Protein AF-A0A2N6CQY2-F1 (afdb_monomer_lite)

Radius of gyration: 19.08 Å; chains: 1; bounding box: 44×57×47 Å

Foldseek 3Di:
DPPVVVVVVVCVVVVVVVVVVQVVLQPPPPLVPPPCQVVLLQQLLQVLVQVVCVVVPDPLLNQAHEEEDELVRPPDDDARYWYWYFDDWDDGRQKIKTKTKIFHHHPDQVNRVVVVVVSCVVCVVCQKRDCVSHVVVVVHPFKIKGKDFDPDDSVVSDVVRDPDDDGDITIMMIMIHGRDDD

Secondary structure (DSSP, 8-state):
--HHHHHHHHHHHHHHHHHHHHHHH----TTTT-TTHHHHHHHHHHHHHHHHHHHHT-TTGGG-EEEEE-TT--S-PPSSEEEEEEEEEEEETTEEEEEEEEEEE-SSHHHHHHHHHHHHHHHHH--EE-GGGTHHHHT-TTEEEEEEE-SS-HHHHHHHH--SPPPPEEEEEEEEEEPPP-

Sequence (182 aa):
VGVLHDFNSHMQLLLPKIESILGAMAAESSTTADPRIVQVACSGIVDFLIDRVNLRDDAFLRTFSWHALGTNEFERMAPNAGTFFLHRITRLAELLELHFIVSCWGHASDVEYMLAGWVTSELERTPVIPAEYFADRLAVSTLELKIRRSDEDARKVWKMVTDQPLRLSLSYIATIAPVPSA

pLDDT: mean 80.26, std 15.29, range [42.19, 95.94]

Structure (mmCIF, N/CA/C/O backbone):
data_AF-A0A2N6CQY2-F1
#
_entry.id   AF-A0A2N6CQY2-F1
#
loop_
_atom_site.group_PDB
_atom_site.id
_atom_site.type_symbol
_atom_site.label_atom_id
_atom_site.label_alt_id
_atom_site.label_comp_id
_atom_site.label_asym_id
_atom_site.label_entity_id
_atom_site.label_seq_id
_atom_site.pdbx_PDB_ins_code
_atom_site.Cartn_x
_atom_site.Cartn_y
_atom_site.Cartn_z
_atom_site.occupancy
_atom_site.B_iso_or_equiv
_atom_site.auth_seq_id
_atom_site.auth_comp_id
_atom_site.auth_asym_id
_atom_site.auth_atom_id
_atom_site.pdbx_PDB_model_num
ATOM 1 N N . VAL A 1 1 ? -16.874 -42.311 8.197 1.00 45.19 1 VAL A N 1
ATOM 2 C CA . VAL A 1 1 ? -17.510 -41.432 7.180 1.00 45.19 1 VAL A CA 1
ATOM 3 C C . VAL A 1 1 ? -18.658 -40.570 7.752 1.00 45.19 1 VAL A C 1
ATOM 5 O O . VAL A 1 1 ? -19.146 -39.710 7.045 1.00 45.19 1 VAL A O 1
ATOM 8 N N . GLY A 1 2 ? -19.051 -40.688 9.035 1.00 49.19 2 GLY A N 1
ATOM 9 C CA . GLY A 1 2 ? -20.203 -39.943 9.593 1.00 49.19 2 GLY A CA 1
ATOM 10 C C . GLY A 1 2 ? -19.930 -38.641 10.370 1.00 49.19 2 GLY A C 1
ATOM 11 O O . GLY A 1 2 ? -20.876 -37.933 10.662 1.00 49.19 2 GLY A O 1
ATOM 12 N N . VAL A 1 3 ? -18.679 -38.300 10.708 1.00 46.16 3 VAL A N 1
ATOM 13 C CA . VAL A 1 3 ? -18.378 -37.167 11.622 1.00 46.16 3 VAL A CA 1
ATOM 14 C C . VAL A 1 3 ? -18.095 -35.851 10.876 1.00 46.16 3 VAL A C 1
ATOM 16 O O . VAL A 1 3 ? -18.447 -34.775 11.343 1.00 46.16 3 VAL A O 1
ATOM 19 N N . LEU A 1 4 ? -17.506 -35.922 9.675 1.00 42.19 4 LEU A N 1
ATOM 20 C CA . LEU A 1 4 ? -17.163 -34.735 8.875 1.00 42.19 4 LEU A CA 1
ATOM 21 C C . LEU A 1 4 ? -18.401 -34.037 8.285 1.00 42.19 4 LEU A C 1
ATOM 23 O O . LEU A 1 4 ? -18.401 -32.825 8.084 1.00 42.19 4 LEU A O 1
ATOM 27 N N . HIS A 1 5 ? -19.449 -34.815 7.999 1.00 43.16 5 HIS A N 1
ATOM 28 C CA . HIS A 1 5 ? -20.698 -34.297 7.447 1.00 43.16 5 HIS A CA 1
ATOM 29 C C . HIS A 1 5 ? -21.481 -33.503 8.499 1.00 43.16 5 HIS A C 1
ATOM 31 O O . HIS A 1 5 ? -22.073 -32.481 8.170 1.00 43.16 5 HIS A O 1
ATOM 37 N N . ASP A 1 6 ? -21.404 -33.941 9.759 1.00 56.34 6 ASP A N 1
ATOM 38 C CA . ASP A 1 6 ? -22.064 -33.313 10.901 1.00 56.34 6 ASP A CA 1
ATOM 39 C C . ASP A 1 6 ? -21.397 -31.977 11.263 1.00 56.34 6 ASP A C 1
ATOM 41 O O . ASP A 1 6 ? -22.081 -30.977 11.435 1.00 56.34 6 ASP A O 1
ATOM 45 N N . PHE A 1 7 ? -20.058 -31.895 11.232 1.00 56.56 7 PHE A N 1
ATOM 46 C CA . PHE A 1 7 ? -19.346 -30.625 11.436 1.00 56.56 7 PHE A CA 1
ATOM 47 C C . PHE A 1 7 ? -19.673 -29.583 10.357 1.00 56.56 7 PHE A C 1
ATOM 49 O O . PHE A 1 7 ? -19.953 -28.435 10.685 1.00 56.56 7 PHE A O 1
ATOM 56 N N . ASN A 1 8 ? -19.685 -29.964 9.074 1.00 54.69 8 ASN A N 1
ATOM 57 C CA . ASN A 1 8 ? -20.009 -29.027 7.992 1.00 54.69 8 ASN A CA 1
ATOM 58 C C . ASN A 1 8 ? -21.460 -28.535 8.067 1.00 54.69 8 ASN A C 1
ATOM 60 O O . ASN A 1 8 ? -21.711 -27.342 7.908 1.00 54.69 8 ASN A O 1
ATOM 64 N N . SER A 1 9 ? -22.409 -29.427 8.355 1.00 63.12 9 SER A N 1
ATOM 65 C CA . SER A 1 9 ? -23.813 -29.051 8.550 1.00 63.12 9 SER A CA 1
ATOM 66 C C . SER A 1 9 ? -24.006 -28.186 9.800 1.00 63.12 9 SER A C 1
ATOM 68 O O . SER A 1 9 ? -24.764 -27.218 9.769 1.00 63.12 9 SER A O 1
ATOM 70 N N . HIS A 1 10 ? -23.269 -28.470 10.875 1.00 61.69 10 HIS A N 1
ATOM 71 C CA . HIS A 1 10 ? -23.275 -27.672 12.099 1.00 61.69 10 HIS A CA 1
ATOM 72 C C . HIS A 1 10 ? -22.677 -26.275 11.873 1.00 61.69 10 HIS A C 1
ATOM 74 O O . HIS A 1 10 ? -23.269 -25.277 12.279 1.00 61.69 10 HIS A O 1
ATOM 80 N N . MET A 1 11 ? -21.559 -26.176 11.149 1.00 63.91 11 MET A N 1
ATOM 81 C CA . MET A 1 11 ? -20.941 -24.899 10.784 1.00 63.91 11 MET A CA 1
ATOM 82 C C . MET A 1 11 ? -21.833 -24.069 9.858 1.00 63.91 11 MET A C 1
ATOM 84 O O . MET A 1 11 ? -21.950 -22.866 10.067 1.00 63.91 11 MET A O 1
ATOM 88 N N . GLN A 1 12 ? -22.529 -24.686 8.896 1.00 62.28 12 GLN A N 1
ATOM 89 C CA . GLN A 1 12 ? -23.494 -23.983 8.036 1.00 62.28 12 GLN A CA 1
ATOM 90 C C . GLN A 1 12 ? -24.711 -23.442 8.800 1.00 62.28 12 GLN A C 1
ATOM 92 O O . GLN A 1 12 ? -25.290 -22.442 8.390 1.00 62.28 12 GLN A O 1
ATOM 97 N N . LEU A 1 13 ? -25.091 -24.069 9.916 1.00 67.56 13 LEU A N 1
ATOM 98 C CA . LEU A 1 13 ? -26.167 -23.585 10.789 1.00 67.56 13 LEU A CA 1
ATOM 99 C C . LEU A 1 13 ? -25.697 -22.500 11.768 1.00 67.56 13 LEU A C 1
ATOM 101 O O . LEU A 1 13 ? -26.489 -21.641 12.165 1.00 67.56 13 LEU A O 1
ATOM 105 N N . LEU A 1 14 ? -24.428 -22.547 12.177 1.00 61.12 14 LEU A N 1
ATOM 106 C CA . LEU A 1 14 ? -23.836 -21.574 13.091 1.00 61.12 14 LEU A CA 1
ATOM 107 C C . LEU A 1 14 ? -23.384 -20.299 12.384 1.00 61.12 14 LEU A C 1
ATOM 109 O O . LEU A 1 14 ? -23.553 -19.230 12.958 1.00 61.12 14 LEU A O 1
ATOM 113 N N . LEU A 1 15 ? -22.862 -20.386 11.159 1.00 56.94 15 LEU A N 1
ATOM 114 C CA . LEU A 1 15 ? -22.348 -19.241 10.401 1.00 56.94 15 LEU A CA 1
ATOM 115 C C . LEU A 1 15 ? -23.364 -18.092 10.291 1.00 56.94 15 LEU A C 1
ATOM 117 O O . LEU A 1 15 ? -23.024 -17.004 10.735 1.00 56.94 15 LEU A O 1
ATOM 121 N N . PRO A 1 16 ? -24.629 -18.307 9.880 1.00 58.88 16 PRO A N 1
ATOM 122 C CA . PRO A 1 16 ? -25.616 -17.229 9.809 1.00 58.88 16 PRO A CA 1
ATOM 123 C C . PRO A 1 16 ? -25.956 -16.632 11.179 1.00 58.88 16 PRO A C 1
ATOM 125 O O . PRO A 1 16 ? -26.277 -15.453 11.287 1.00 58.88 16 PRO A O 1
ATOM 128 N N . LYS A 1 17 ? -25.892 -17.435 12.251 1.00 58.56 17 LYS A N 1
ATOM 129 C CA . LYS A 1 17 ? -26.111 -16.956 13.625 1.00 58.56 17 LYS A CA 1
ATOM 130 C C . LYS A 1 17 ? -24.923 -16.144 14.124 1.00 58.56 17 LYS A C 1
ATOM 132 O O . LYS A 1 17 ? -25.129 -15.123 14.765 1.00 58.56 17 LYS A O 1
ATOM 137 N N . ILE A 1 18 ? -23.704 -16.574 13.814 1.00 57.12 18 ILE A N 1
ATOM 138 C CA . ILE A 1 18 ? -22.472 -15.847 14.118 1.00 57.12 18 ILE A CA 1
ATOM 139 C C . ILE A 1 18 ? -22.447 -14.540 13.323 1.00 57.12 18 ILE A C 1
ATOM 141 O O . ILE A 1 18 ? -22.241 -13.492 13.914 1.00 57.12 18 ILE A O 1
ATOM 145 N N . GLU A 1 19 ? -22.750 -14.572 12.026 1.00 53.59 19 GLU A N 1
ATOM 146 C CA . GLU A 1 19 ? -22.862 -13.397 11.154 1.00 53.59 19 GLU A CA 1
ATOM 147 C C . GLU A 1 19 ? -23.974 -12.447 11.611 1.00 53.59 19 GLU A C 1
ATOM 149 O O . GLU A 1 19 ? -23.772 -11.239 11.626 1.00 53.59 19 GLU A O 1
ATOM 154 N N . SER A 1 20 ? -25.121 -12.968 12.054 1.00 51.59 20 SER A N 1
ATOM 155 C CA . SER A 1 20 ? -26.213 -12.159 12.607 1.00 51.59 20 SER A CA 1
ATOM 156 C C . SER A 1 20 ? -25.864 -11.548 13.963 1.00 51.59 20 SER A C 1
ATOM 158 O O . SER A 1 20 ? -26.273 -10.421 14.223 1.00 51.59 20 SER A O 1
ATOM 160 N N . ILE A 1 21 ? -25.134 -12.259 14.827 1.00 57.09 21 ILE A N 1
ATOM 161 C CA . ILE A 1 21 ? -24.674 -11.731 16.118 1.00 57.09 21 ILE A CA 1
ATOM 162 C C . ILE A 1 21 ? -23.576 -10.690 15.886 1.00 57.09 21 ILE A C 1
ATOM 164 O O . ILE A 1 21 ? -23.647 -9.611 16.459 1.00 57.09 21 ILE A O 1
ATOM 168 N N . LEU A 1 22 ? -22.617 -10.955 14.998 1.00 52.22 22 LEU A N 1
ATOM 169 C CA . LEU A 1 22 ? -21.581 -9.997 14.603 1.00 52.22 22 LEU A CA 1
ATOM 170 C C . LEU A 1 22 ? -22.185 -8.763 13.923 1.00 52.22 22 LEU A C 1
ATOM 172 O O . LEU A 1 22 ? -21.784 -7.648 14.234 1.00 52.22 22 LEU A O 1
ATOM 176 N N . GLY A 1 23 ? -23.183 -8.944 13.056 1.00 48.47 23 GLY A N 1
ATOM 177 C CA . GLY A 1 23 ? -23.904 -7.857 12.394 1.00 48.47 23 GLY A CA 1
ATOM 178 C C . GLY A 1 23 ? -24.794 -7.045 13.339 1.00 48.47 23 GLY A C 1
ATOM 179 O O . GLY A 1 23 ? -24.929 -5.844 13.151 1.00 48.47 23 GLY A O 1
ATOM 180 N N . ALA A 1 24 ? -25.365 -7.667 14.377 1.00 49.78 24 ALA A N 1
ATOM 181 C CA . ALA A 1 24 ? -26.161 -6.978 15.397 1.00 49.78 24 ALA A CA 1
ATOM 182 C C . ALA A 1 24 ? -25.308 -6.332 16.507 1.00 49.78 24 ALA A C 1
ATOM 184 O O . ALA A 1 24 ? -25.756 -5.381 17.143 1.00 49.78 24 ALA A O 1
ATOM 185 N N . MET A 1 25 ? -24.096 -6.843 16.755 1.00 45.16 25 MET A N 1
ATOM 186 C CA . MET A 1 25 ? -23.135 -6.287 17.719 1.00 45.16 25 MET A CA 1
ATOM 187 C C . MET A 1 25 ? -22.204 -5.239 17.106 1.00 45.16 25 MET A C 1
ATOM 189 O O . MET A 1 25 ? -21.627 -4.442 17.845 1.00 45.16 25 MET A O 1
ATOM 193 N N . ALA A 1 26 ? -22.057 -5.209 15.781 1.00 46.31 26 ALA A N 1
ATOM 194 C CA . ALA A 1 26 ? -21.408 -4.115 15.080 1.00 46.31 26 ALA A CA 1
ATOM 195 C C . ALA A 1 26 ? -22.349 -2.904 15.074 1.00 46.31 26 ALA A C 1
ATOM 197 O O . ALA A 1 26 ? -22.976 -2.584 14.066 1.00 46.31 26 ALA A O 1
ATOM 198 N N . ALA A 1 27 ? -22.448 -2.214 16.212 1.00 45.50 27 ALA A N 1
ATOM 199 C CA . ALA A 1 27 ? -22.776 -0.800 16.161 1.00 45.50 27 ALA A CA 1
ATOM 200 C C . ALA A 1 27 ? -21.794 -0.176 15.162 1.00 45.50 27 ALA A C 1
ATOM 202 O O . ALA A 1 27 ? -20.582 -0.340 15.316 1.00 45.50 27 ALA A O 1
ATOM 203 N N . GLU A 1 28 ? -22.299 0.456 14.103 1.00 42.97 28 GLU A N 1
ATOM 204 C CA . GLU A 1 28 ? -21.449 1.246 13.222 1.00 42.97 28 GLU A CA 1
ATOM 205 C C . GLU A 1 28 ? -20.702 2.244 14.109 1.00 42.97 28 GLU A C 1
ATOM 207 O O . GLU A 1 28 ? -21.303 3.155 14.681 1.00 42.97 28 GLU A O 1
ATOM 212 N N . SER A 1 29 ? -19.398 2.036 14.294 1.00 47.00 29 SER A N 1
ATOM 213 C CA . SER A 1 29 ? -18.568 3.021 14.971 1.00 47.00 29 SER A CA 1
ATOM 214 C C . SER A 1 29 ? -18.695 4.315 14.178 1.00 47.00 29 SER A C 1
ATOM 216 O O . SER A 1 29 ? -18.333 4.364 12.998 1.00 47.00 29 SER A O 1
ATOM 218 N N . SER A 1 30 ? -19.222 5.370 14.807 1.00 54.78 30 SER A N 1
ATOM 219 C CA . SER A 1 30 ? -19.453 6.661 14.144 1.00 54.78 30 SER A CA 1
ATOM 220 C C . SER A 1 30 ? -18.176 7.234 13.523 1.00 54.78 30 SER A C 1
ATOM 222 O O . SER A 1 30 ? -18.241 8.079 12.636 1.00 54.78 30 SER A O 1
ATOM 224 N N . THR A 1 31 ? -17.013 6.773 13.989 1.00 54.56 31 THR A N 1
ATOM 225 C CA . THR A 1 31 ? -15.690 7.257 13.600 1.00 54.56 31 THR A CA 1
ATOM 226 C C . THR A 1 31 ? -15.154 6.566 12.343 1.00 54.56 31 THR A C 1
ATOM 228 O O . THR A 1 31 ? -14.608 7.242 11.476 1.00 54.56 31 THR A O 1
ATOM 231 N N . THR A 1 32 ? -15.342 5.247 12.174 1.00 57.06 32 THR A N 1
ATOM 232 C CA . THR A 1 32 ? -14.980 4.552 10.915 1.00 57.06 32 THR A CA 1
ATOM 233 C C . THR A 1 32 ? -16.051 4.688 9.833 1.00 57.06 32 THR A C 1
ATOM 235 O O . THR A 1 32 ? -15.813 4.341 8.671 1.00 57.06 32 THR A O 1
ATOM 238 N N . ALA A 1 33 ? -17.222 5.219 10.186 1.00 60.16 33 ALA A N 1
ATOM 239 C CA . ALA A 1 33 ? -18.292 5.566 9.260 1.00 60.16 33 ALA A CA 1
ATOM 240 C C . ALA A 1 33 ? -18.010 6.836 8.428 1.00 60.16 33 ALA A C 1
ATOM 242 O O . ALA A 1 33 ? -18.707 7.041 7.434 1.00 60.16 33 ALA A O 1
ATOM 243 N N . ASP A 1 34 ? -17.004 7.665 8.772 1.00 69.25 34 ASP A N 1
ATOM 244 C CA . ASP A 1 34 ? -16.664 8.856 7.971 1.00 69.25 34 ASP A CA 1
ATOM 245 C C . ASP A 1 34 ? -16.312 8.425 6.532 1.00 69.25 34 ASP A C 1
ATOM 247 O O . ASP A 1 34 ? -15.351 7.675 6.330 1.00 69.25 34 ASP A O 1
ATOM 251 N N . PRO A 1 35 ? -17.047 8.892 5.507 1.00 69.69 35 PRO A N 1
ATOM 252 C CA . PRO A 1 35 ? -16.801 8.501 4.120 1.00 69.69 35 PRO A CA 1
ATOM 253 C C . PRO A 1 35 ? -15.405 8.901 3.617 1.00 69.69 35 PRO A C 1
ATOM 255 O O . PRO A 1 35 ? -14.902 8.302 2.666 1.00 69.69 35 PRO A O 1
ATOM 258 N N . ARG A 1 36 ? -14.749 9.877 4.255 1.00 82.25 36 ARG A N 1
ATOM 259 C CA . ARG A 1 36 ? -13.408 10.357 3.891 1.00 82.25 36 ARG A CA 1
ATOM 260 C C . ARG A 1 36 ? -12.290 9.480 4.443 1.00 82.25 36 ARG A C 1
ATOM 262 O O . ARG A 1 36 ? -11.164 9.590 3.965 1.00 82.25 36 ARG A O 1
ATOM 269 N N . ILE A 1 37 ? -12.566 8.612 5.419 1.00 85.12 37 ILE A N 1
ATOM 270 C CA . ILE A 1 37 ? -11.528 7.858 6.139 1.00 85.12 37 ILE A CA 1
ATOM 271 C C . ILE A 1 37 ? -10.674 6.996 5.201 1.00 85.12 37 ILE A C 1
ATOM 273 O O . ILE A 1 37 ? -9.458 6.926 5.353 1.00 85.12 37 ILE A O 1
ATOM 277 N N . VAL A 1 38 ? -11.302 6.401 4.182 1.00 87.00 38 VAL A N 1
ATOM 278 C CA . VAL A 1 38 ? -10.629 5.575 3.173 1.00 87.00 38 VAL A CA 1
ATOM 279 C C . VAL A 1 38 ? -9.673 6.429 2.349 1.00 87.00 38 VAL A C 1
ATOM 281 O O . VAL A 1 38 ? -8.508 6.070 2.198 1.00 87.00 38 VAL A O 1
ATOM 284 N N . GLN A 1 39 ? -10.150 7.575 1.856 1.00 86.25 39 GLN A N 1
ATOM 285 C CA . GLN A 1 39 ? -9.343 8.497 1.063 1.00 86.25 39 GLN A CA 1
ATOM 286 C C . GLN A 1 39 ? -8.157 9.021 1.877 1.00 86.25 39 GLN A C 1
ATOM 288 O O . GLN A 1 39 ? -7.025 8.969 1.405 1.00 86.25 39 GLN A O 1
ATOM 293 N N . VAL A 1 40 ? -8.398 9.470 3.113 1.00 88.88 40 VAL A N 1
ATOM 294 C CA . VAL A 1 40 ? -7.342 10.008 3.979 1.00 88.88 40 VAL A CA 1
ATOM 295 C C . VAL A 1 40 ? -6.311 8.940 4.335 1.00 88.88 40 VAL A C 1
ATOM 297 O O . VAL A 1 40 ? -5.120 9.233 4.301 1.00 88.88 40 VAL A O 1
ATOM 300 N N . ALA A 1 41 ? -6.732 7.701 4.607 1.00 90.31 41 ALA A N 1
ATOM 301 C CA . ALA A 1 41 ? -5.805 6.593 4.834 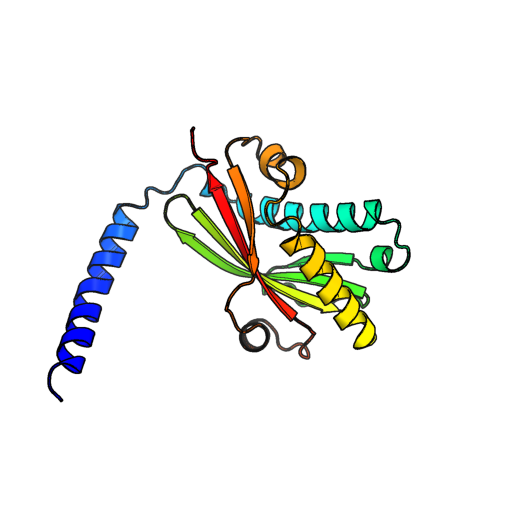1.00 90.31 41 ALA A CA 1
ATOM 302 C C . ALA A 1 41 ? -4.954 6.308 3.596 1.00 90.31 41 ALA A C 1
ATOM 304 O O . ALA A 1 41 ? -3.734 6.256 3.697 1.00 90.31 41 ALA A O 1
ATOM 305 N N . CYS A 1 42 ? -5.571 6.191 2.420 1.00 90.44 42 CYS A N 1
ATOM 306 C CA . CYS A 1 42 ? -4.851 5.941 1.173 1.00 90.44 42 CYS A CA 1
ATOM 307 C C . CYS A 1 42 ? -3.822 7.043 0.873 1.00 90.44 42 CYS A C 1
ATOM 309 O O . CYS A 1 42 ? -2.659 6.740 0.607 1.00 90.44 42 CYS A O 1
ATOM 311 N N . SER A 1 43 ? -4.226 8.315 0.969 1.00 89.44 43 SER A N 1
ATOM 312 C CA . SER A 1 43 ? -3.316 9.450 0.789 1.00 89.44 43 SER A CA 1
ATOM 313 C C . SER A 1 43 ? -2.216 9.4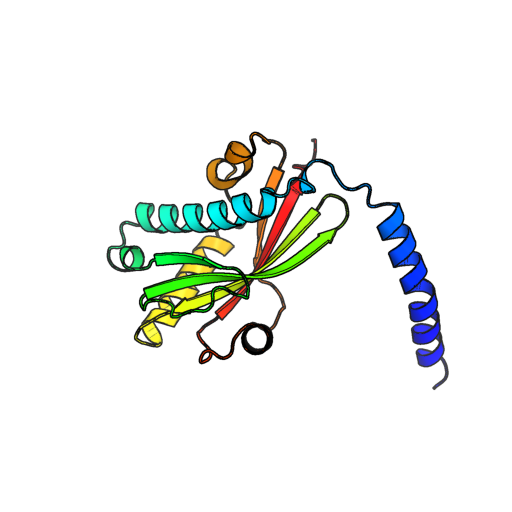75 1.849 1.00 89.44 43 SER A C 1
ATOM 315 O O . SER A 1 43 ? -1.065 9.712 1.510 1.00 89.44 43 SER A O 1
ATOM 317 N N . GLY A 1 44 ? -2.536 9.172 3.110 1.00 91.62 44 GLY A N 1
ATOM 318 C CA . GLY A 1 44 ? -1.552 9.126 4.191 1.00 91.62 44 GLY A CA 1
ATOM 319 C C . GLY A 1 44 ? -0.456 8.084 3.970 1.00 91.62 44 GLY A C 1
ATOM 320 O O . GLY A 1 44 ? 0.713 8.368 4.209 1.00 91.62 44 GLY A O 1
ATOM 321 N N . ILE A 1 45 ? -0.805 6.904 3.448 1.00 92.56 45 ILE A N 1
ATOM 322 C CA . ILE A 1 45 ? 0.176 5.860 3.099 1.00 92.56 45 ILE A CA 1
ATOM 323 C C . ILE A 1 45 ? 1.102 6.334 1.975 1.00 92.56 45 ILE A C 1
ATOM 325 O O . ILE A 1 45 ? 2.316 6.140 2.047 1.00 92.56 45 ILE A O 1
ATOM 329 N N . VAL A 1 46 ? 0.536 6.959 0.940 1.00 91.75 46 VAL A N 1
ATOM 330 C CA . VAL A 1 46 ? 1.300 7.490 -0.198 1.00 91.75 46 VAL A CA 1
ATOM 331 C C . VAL A 1 46 ? 2.244 8.606 0.248 1.00 91.75 46 VAL A C 1
ATOM 333 O O . VAL A 1 46 ? 3.435 8.552 -0.059 1.00 91.75 46 VAL A O 1
ATOM 336 N N . ASP A 1 47 ? 1.741 9.571 1.014 1.00 92.50 47 ASP A N 1
ATOM 337 C CA . ASP A 1 47 ? 2.526 10.706 1.501 1.00 92.50 47 ASP A CA 1
ATOM 338 C C . ASP A 1 47 ? 3.642 10.251 2.444 1.00 92.50 47 ASP A C 1
ATOM 340 O O . ASP A 1 47 ? 4.776 10.714 2.318 1.00 92.50 47 ASP A O 1
ATOM 344 N N . PHE A 1 48 ? 3.360 9.276 3.317 1.00 93.69 48 PHE A N 1
ATOM 345 C CA . PHE A 1 48 ? 4.381 8.636 4.140 1.00 93.69 48 PHE A CA 1
ATOM 346 C C . PHE A 1 48 ? 5.518 8.090 3.269 1.00 93.69 48 PHE A C 1
ATOM 348 O O . PHE A 1 48 ? 6.679 8.416 3.499 1.00 93.69 48 PHE A O 1
ATOM 355 N N . LEU A 1 49 ? 5.215 7.311 2.228 1.00 91.88 49 LEU A N 1
ATOM 356 C CA . LEU A 1 49 ? 6.246 6.743 1.354 1.00 91.88 49 LEU A CA 1
ATOM 357 C C . LEU A 1 49 ? 7.034 7.811 0.590 1.00 91.88 49 LEU A C 1
ATOM 359 O O . LEU A 1 49 ? 8.257 7.693 0.485 1.00 91.88 49 LEU A O 1
ATOM 363 N N . ILE A 1 50 ? 6.372 8.862 0.104 1.00 90.81 50 ILE A N 1
ATOM 364 C CA . ILE A 1 50 ? 7.037 10.003 -0.543 1.00 90.81 50 ILE A CA 1
ATOM 365 C C . ILE A 1 50 ? 8.032 10.659 0.423 1.00 90.81 50 ILE A C 1
ATOM 367 O O . ILE A 1 50 ? 9.189 10.890 0.057 1.00 90.81 50 ILE A O 1
ATOM 371 N N . ASP A 1 51 ? 7.635 10.892 1.672 1.00 92.81 51 ASP A N 1
ATOM 372 C CA . ASP A 1 51 ? 8.525 11.456 2.687 1.00 92.81 51 ASP A CA 1
ATOM 373 C C . ASP A 1 51 ? 9.695 10.525 3.012 1.00 92.81 51 ASP A C 1
ATOM 375 O O . ASP A 1 51 ? 10.837 10.980 3.123 1.00 92.81 51 ASP A O 1
ATOM 379 N N . ARG A 1 52 ? 9.464 9.209 3.077 1.00 92.12 52 ARG A N 1
ATOM 380 C CA . ARG A 1 52 ? 10.540 8.219 3.257 1.00 92.12 52 ARG A CA 1
ATOM 381 C C . ARG A 1 52 ? 11.549 8.242 2.109 1.00 92.12 52 ARG A C 1
ATOM 383 O O . ARG A 1 52 ? 12.749 8.144 2.369 1.00 92.12 52 ARG A O 1
ATOM 390 N N . VAL A 1 53 ? 11.100 8.418 0.863 1.00 89.75 53 VAL A N 1
ATOM 391 C CA . VAL A 1 53 ? 11.999 8.642 -0.285 1.00 89.75 53 VAL A CA 1
ATOM 392 C C . VAL A 1 53 ? 12.798 9.931 -0.090 1.00 89.75 53 VAL A C 1
ATOM 394 O O . VAL A 1 53 ? 14.021 9.930 -0.247 1.00 89.75 53 VAL A O 1
ATOM 397 N N . ASN A 1 54 ? 12.125 11.019 0.292 1.00 87.31 54 ASN A N 1
ATOM 398 C CA . ASN A 1 54 ? 12.750 12.330 0.449 1.00 87.31 54 ASN A CA 1
ATOM 399 C C . ASN A 1 54 ? 13.818 12.359 1.551 1.00 87.31 54 ASN A C 1
ATOM 401 O O . ASN A 1 54 ? 14.843 13.021 1.375 1.00 87.31 54 ASN A O 1
ATOM 405 N N . LEU A 1 55 ? 13.602 11.626 2.647 1.00 88.06 55 LEU A N 1
ATOM 406 C CA . LEU A 1 55 ? 14.539 11.502 3.768 1.00 88.06 55 LEU A CA 1
ATOM 407 C C . LEU A 1 55 ? 15.780 10.669 3.435 1.00 88.06 55 LEU A C 1
ATOM 409 O O . LEU A 1 55 ? 16.836 10.879 4.028 1.00 88.06 55 LEU A O 1
ATOM 413 N N . ARG A 1 56 ? 15.665 9.710 2.511 1.00 84.00 56 ARG A N 1
ATOM 414 C CA . ARG A 1 56 ? 16.772 8.817 2.138 1.00 84.00 56 ARG A CA 1
ATOM 415 C C . ARG A 1 56 ? 17.790 9.472 1.199 1.00 84.00 56 ARG A C 1
ATOM 417 O O . ARG A 1 56 ? 18.856 8.908 0.983 1.00 84.00 56 ARG A O 1
ATOM 424 N N . ASP A 1 57 ? 17.431 10.627 0.643 1.00 79.12 57 ASP A N 1
ATOM 425 C CA . ASP A 1 57 ? 18.176 11.379 -0.368 1.00 79.12 57 ASP A CA 1
ATOM 426 C C . ASP A 1 57 ? 18.633 10.549 -1.582 1.00 79.12 57 ASP A C 1
ATOM 428 O O . ASP A 1 57 ? 19.688 10.761 -2.173 1.00 79.12 57 ASP A O 1
ATOM 432 N N . ASP A 1 58 ? 17.805 9.579 -1.973 1.00 84.75 58 ASP A N 1
ATOM 433 C CA . ASP A 1 58 ? 18.080 8.692 -3.097 1.00 84.75 58 ASP A CA 1
ATOM 434 C C . ASP A 1 58 ? 17.473 9.271 -4.383 1.00 84.75 58 ASP A C 1
ATOM 436 O O . ASP A 1 58 ? 16.259 9.226 -4.607 1.00 84.75 58 ASP A O 1
ATOM 440 N N . ALA A 1 59 ? 18.331 9.831 -5.239 1.00 85.00 59 ALA A N 1
ATOM 441 C CA . ALA A 1 59 ? 17.924 10.450 -6.499 1.00 85.00 59 ALA A CA 1
ATOM 442 C C . ALA A 1 59 ? 17.178 9.484 -7.434 1.00 85.00 59 ALA A C 1
ATOM 444 O O . ALA A 1 59 ? 16.330 9.934 -8.204 1.00 85.00 59 ALA A O 1
ATOM 445 N N . PHE A 1 60 ? 17.455 8.177 -7.365 1.00 85.75 60 PHE A N 1
ATOM 446 C CA . PHE A 1 60 ? 16.766 7.190 -8.188 1.00 85.75 60 PHE A CA 1
ATOM 447 C C . PHE A 1 60 ? 15.334 6.974 -7.699 1.00 85.75 60 PHE A C 1
ATOM 449 O O . PHE A 1 60 ? 14.396 7.068 -8.492 1.00 85.75 60 PHE A O 1
ATOM 456 N N . LEU A 1 61 ? 15.145 6.766 -6.392 1.00 85.19 61 LEU A N 1
ATOM 457 C CA . LEU A 1 61 ? 13.810 6.589 -5.807 1.00 85.19 61 LEU A CA 1
ATOM 458 C C . LEU A 1 61 ? 12.917 7.828 -5.986 1.00 85.19 61 LEU A C 1
ATOM 460 O O . LEU A 1 61 ? 11.710 7.682 -6.167 1.00 85.19 61 LEU A O 1
ATOM 464 N N . ARG A 1 62 ? 13.494 9.037 -6.026 1.00 86.56 62 ARG A N 1
ATOM 465 C CA . ARG A 1 62 ? 12.755 10.284 -6.319 1.00 86.56 62 ARG A CA 1
ATOM 466 C C . ARG A 1 62 ? 12.165 10.342 -7.733 1.00 86.56 62 ARG A C 1
ATOM 468 O O . ARG A 1 62 ? 11.287 11.162 -7.981 1.00 86.56 62 ARG A O 1
ATOM 475 N N . THR A 1 63 ? 12.625 9.501 -8.661 1.00 86.94 63 THR A N 1
ATOM 476 C CA . THR A 1 63 ? 12.037 9.423 -10.011 1.00 86.94 63 THR A CA 1
ATOM 477 C C . THR A 1 63 ? 10.716 8.657 -10.044 1.00 86.94 63 THR A C 1
ATOM 479 O O . THR A 1 63 ? 10.025 8.697 -11.063 1.00 86.94 63 THR A O 1
ATOM 482 N N . PHE A 1 64 ? 10.362 7.967 -8.954 1.00 86.50 64 PHE A N 1
ATOM 483 C CA . PHE A 1 64 ? 9.135 7.190 -8.869 1.00 86.50 64 PHE A CA 1
ATOM 484 C C . PHE A 1 64 ? 7.975 8.041 -8.377 1.00 86.50 64 PHE A C 1
ATOM 486 O O . PHE A 1 64 ? 8.077 8.750 -7.377 1.00 86.50 64 PHE A O 1
ATOM 493 N N . SER A 1 65 ? 6.842 7.917 -9.061 1.00 87.56 65 SER A N 1
ATOM 494 C CA . SER A 1 65 ? 5.576 8.489 -8.604 1.00 87.56 65 SER A CA 1
ATOM 495 C C . SER A 1 65 ? 4.775 7.466 -7.795 1.00 87.56 65 SER A C 1
ATOM 497 O O . SER A 1 65 ? 4.777 6.278 -8.116 1.00 87.56 65 SER A O 1
ATOM 499 N N . TRP A 1 66 ? 4.089 7.917 -6.745 1.00 87.81 66 TRP A N 1
ATOM 500 C CA . TRP A 1 66 ? 3.278 7.061 -5.877 1.00 87.81 66 TRP A CA 1
ATOM 501 C C . TRP A 1 66 ? 1.808 7.434 -5.986 1.00 87.81 66 TRP A C 1
ATOM 503 O O . TRP A 1 66 ? 1.462 8.607 -5.877 1.00 87.81 66 TRP A O 1
ATOM 513 N N . HIS A 1 67 ? 0.953 6.432 -6.183 1.00 84.12 67 HIS A N 1
ATOM 514 C CA . HIS A 1 67 ? -0.484 6.635 -6.371 1.00 84.12 67 HIS A CA 1
ATOM 515 C C . HIS A 1 67 ? -1.279 5.620 -5.559 1.00 84.12 67 HIS A C 1
ATOM 517 O O . HIS A 1 67 ? -0.899 4.452 -5.483 1.00 84.12 67 HIS A O 1
ATOM 523 N N . ALA A 1 68 ? -2.407 6.043 -4.997 1.00 82.38 68 ALA A N 1
ATOM 524 C CA . ALA A 1 68 ? -3.430 5.136 -4.492 1.00 82.38 68 ALA A CA 1
ATOM 525 C C . ALA A 1 68 ? -4.608 5.159 -5.461 1.00 82.38 68 ALA A C 1
ATOM 527 O O . ALA A 1 68 ? -5.090 6.237 -5.800 1.00 82.38 68 ALA A O 1
ATOM 528 N N . LEU A 1 69 ? -5.018 3.981 -5.922 1.00 77.81 69 LEU A N 1
ATOM 529 C CA . LEU A 1 69 ? -5.938 3.820 -7.039 1.00 77.81 69 LEU A CA 1
ATOM 530 C C . LEU A 1 69 ? -7.098 2.900 -6.664 1.00 77.81 69 LEU A C 1
ATOM 532 O O . LEU A 1 69 ? -6.916 1.870 -6.004 1.00 77.81 69 LEU A O 1
ATOM 536 N N . GLY A 1 70 ? -8.289 3.255 -7.132 1.00 67.75 70 GLY A N 1
ATOM 537 C CA . GLY A 1 70 ? -9.442 2.363 -7.162 1.00 67.75 70 GLY A CA 1
ATOM 538 C C . GLY A 1 70 ? -9.365 1.361 -8.318 1.00 67.75 70 GLY A C 1
ATOM 539 O O . GLY A 1 70 ? -8.565 1.489 -9.245 1.00 67.75 70 GLY A O 1
ATOM 540 N N . THR A 1 71 ? -10.258 0.370 -8.315 1.00 59.69 71 THR A N 1
ATOM 541 C CA . THR A 1 71 ? -10.319 -0.681 -9.352 1.00 59.69 71 THR A CA 1
ATOM 542 C C . THR A 1 71 ? -10.603 -0.157 -10.763 1.00 59.69 71 THR A C 1
ATOM 544 O O . THR A 1 71 ? -10.346 -0.858 -11.734 1.00 59.69 71 THR A O 1
ATOM 547 N N . ASN A 1 72 ? -11.117 1.068 -10.896 1.00 56.94 72 ASN A N 1
ATOM 548 C CA . ASN A 1 72 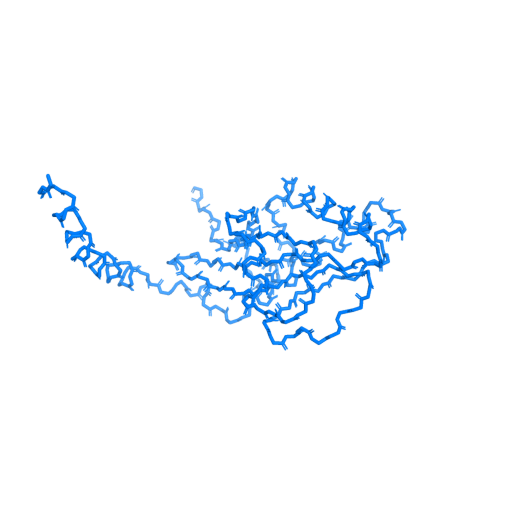? -11.513 1.654 -12.180 1.00 56.94 72 ASN A CA 1
ATOM 549 C C . ASN A 1 72 ? -10.453 2.607 -12.762 1.00 56.94 72 ASN A C 1
ATOM 551 O O . ASN A 1 72 ? -10.663 3.166 -13.833 1.00 56.94 72 ASN A O 1
ATOM 555 N N . GLU A 1 73 ? -9.323 2.800 -12.077 1.00 62.69 73 GLU A N 1
ATOM 556 C CA . GLU A 1 73 ? -8.319 3.826 -12.409 1.00 62.69 73 GLU A CA 1
ATOM 557 C C . GLU A 1 73 ? -7.063 3.232 -13.081 1.00 62.69 73 GLU A C 1
ATOM 559 O O . GLU A 1 73 ? -6.003 3.850 -13.123 1.00 62.69 73 GLU A O 1
ATOM 564 N N . PHE A 1 74 ? -7.175 2.026 -13.650 1.00 60.03 74 PHE A N 1
ATOM 565 C CA . PHE A 1 74 ? -6.078 1.293 -14.306 1.00 60.03 74 PHE A CA 1
ATOM 566 C C . PHE A 1 74 ? -5.601 1.883 -15.650 1.00 60.03 74 PHE A C 1
ATOM 568 O O . PHE A 1 74 ? -4.791 1.259 -16.348 1.00 60.03 74 PHE A O 1
ATOM 575 N N . GLU A 1 75 ? -6.080 3.059 -16.058 1.00 55.41 75 GLU A N 1
ATOM 576 C CA . GLU A 1 75 ? -5.688 3.647 -17.337 1.00 55.41 75 GLU A CA 1
ATOM 577 C C . GLU A 1 75 ? -4.219 4.103 -17.315 1.00 55.41 75 GLU A C 1
ATOM 579 O O . GLU A 1 75 ? -3.831 5.002 -16.579 1.00 55.41 75 GLU A O 1
ATOM 584 N N . ARG A 1 76 ? -3.397 3.432 -18.139 1.00 60.66 76 ARG A N 1
ATOM 585 C CA . ARG A 1 76 ? -1.992 3.736 -18.486 1.00 60.66 76 ARG A CA 1
ATOM 586 C C . ARG A 1 76 ? -1.161 4.344 -17.349 1.00 60.66 76 ARG A C 1
ATOM 588 O O . ARG A 1 76 ? -0.841 5.530 -17.358 1.00 60.66 76 ARG A O 1
ATOM 595 N N . MET A 1 77 ? -0.704 3.488 -16.438 1.00 71.06 77 MET A N 1
ATOM 596 C CA . MET A 1 77 ? 0.329 3.876 -15.480 1.00 71.06 77 MET A CA 1
ATOM 597 C C . MET A 1 77 ? 1.631 4.240 -16.189 1.00 71.06 77 MET A C 1
ATOM 599 O O . MET A 1 77 ? 2.106 3.521 -17.074 1.00 71.06 77 MET A O 1
ATOM 603 N N . ALA A 1 78 ? 2.197 5.378 -15.791 1.00 67.62 78 ALA A N 1
ATOM 604 C CA . ALA A 1 78 ? 3.506 5.804 -16.248 1.00 67.62 78 ALA A CA 1
ATOM 605 C C . ALA A 1 78 ? 4.585 4.810 -15.773 1.00 67.62 78 ALA A C 1
ATOM 607 O O . ALA A 1 78 ? 4.450 4.214 -14.700 1.00 67.62 78 ALA A O 1
ATOM 608 N N . PRO A 1 79 ? 5.668 4.618 -16.547 1.00 74.25 79 PRO A N 1
ATOM 609 C CA . PRO A 1 79 ? 6.843 3.927 -16.035 1.00 74.25 79 PRO A CA 1
ATOM 610 C C . PRO A 1 79 ? 7.408 4.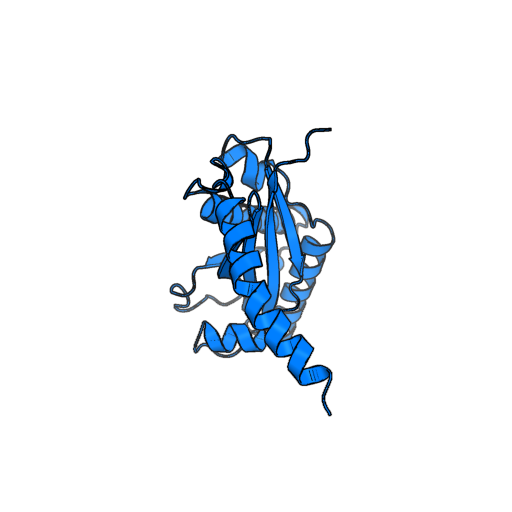685 -14.826 1.00 74.25 79 PRO A C 1
ATOM 612 O O . PRO A 1 79 ? 7.288 5.905 -14.741 1.00 74.25 79 PRO A O 1
ATOM 615 N N . ASN A 1 80 ? 8.057 3.956 -13.922 1.00 84.06 80 ASN A N 1
ATOM 616 C CA . ASN A 1 80 ? 8.549 4.438 -12.629 1.00 84.06 80 ASN A CA 1
ATOM 617 C C . A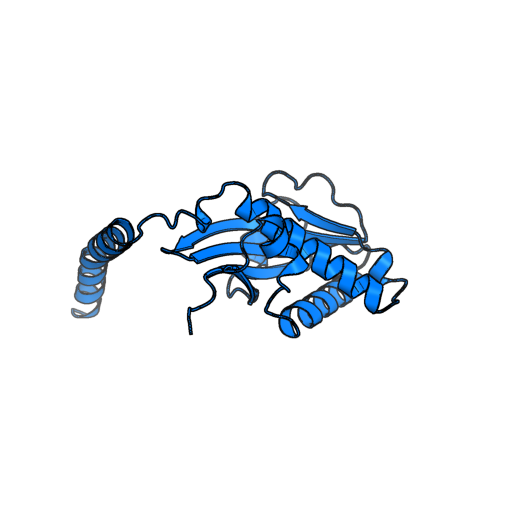SN A 1 80 ? 7.405 4.905 -11.728 1.00 84.06 80 ASN A C 1
ATOM 619 O O . ASN A 1 80 ? 7.323 6.058 -11.307 1.00 84.06 80 ASN A O 1
ATOM 623 N N . ALA A 1 81 ? 6.499 3.981 -11.430 1.00 87.25 81 ALA A N 1
ATOM 624 C CA . ALA A 1 81 ? 5.418 4.227 -10.491 1.00 87.25 81 ALA A CA 1
ATOM 625 C C . ALA A 1 81 ? 5.287 3.091 -9.477 1.00 87.25 81 ALA A C 1
ATOM 627 O O . ALA A 1 81 ? 5.558 1.928 -9.780 1.00 87.25 81 ALA A O 1
ATOM 628 N N . GLY A 1 82 ? 4.844 3.434 -8.276 1.00 89.06 82 GLY A N 1
ATOM 629 C CA . GLY A 1 82 ? 4.331 2.491 -7.298 1.00 89.06 82 GLY A CA 1
ATOM 630 C C . GLY A 1 82 ? 2.861 2.784 -7.033 1.00 89.06 82 GLY A C 1
ATOM 631 O O . GLY A 1 82 ? 2.485 3.921 -6.754 1.00 89.06 82 GLY A O 1
ATOM 632 N N . THR A 1 83 ? 2.014 1.770 -7.154 1.00 88.56 83 THR A N 1
ATOM 633 C CA . THR A 1 83 ? 0.557 1.945 -7.089 1.00 88.56 83 THR A CA 1
ATOM 634 C C . THR A 1 83 ? -0.051 1.076 -6.003 1.00 88.56 83 THR A C 1
ATOM 636 O O . THR A 1 83 ? 0.184 -0.131 -5.996 1.00 88.56 83 THR A O 1
ATOM 639 N N . PHE A 1 84 ? -0.869 1.670 -5.140 1.00 89.50 84 PHE A N 1
ATOM 640 C CA . PHE A 1 84 ? -1.679 0.997 -4.127 1.00 89.50 84 PHE A CA 1
ATOM 641 C C . PHE A 1 84 ? -3.090 0.797 -4.674 1.00 89.50 84 PHE A C 1
ATOM 643 O O . PHE A 1 84 ? -3.906 1.714 -4.639 1.00 89.50 84 PHE A O 1
ATOM 650 N N . PHE A 1 85 ? -3.379 -0.391 -5.192 1.00 87.38 85 PHE A N 1
ATOM 651 C CA . PHE A 1 85 ? -4.691 -0.733 -5.734 1.00 87.38 85 PHE A CA 1
ATOM 652 C C . PHE A 1 85 ? -5.610 -1.245 -4.639 1.00 87.38 85 PHE A C 1
ATOM 654 O O . PHE A 1 85 ? -5.458 -2.386 -4.198 1.00 87.38 85 PHE A O 1
ATOM 661 N N . LEU A 1 86 ? -6.568 -0.422 -4.221 1.00 88.88 86 LEU A N 1
ATOM 662 C CA . LEU A 1 86 ? -7.590 -0.816 -3.257 1.00 88.88 86 LEU A CA 1
ATOM 663 C C . LEU A 1 86 ? -8.617 -1.709 -3.952 1.00 88.88 86 LEU A C 1
ATOM 665 O O . LEU A 1 86 ? -9.394 -1.238 -4.782 1.00 88.88 86 LEU A O 1
ATOM 669 N N . HIS A 1 87 ? -8.625 -2.998 -3.613 1.00 86.56 87 HIS A N 1
ATOM 670 C CA . HIS A 1 87 ? -9.519 -3.975 -4.248 1.00 86.56 87 HIS A CA 1
ATOM 671 C C . HIS A 1 87 ? -10.668 -4.420 -3.343 1.00 86.56 87 HIS A C 1
ATOM 673 O O . HIS A 1 87 ? -11.716 -4.833 -3.838 1.00 86.56 87 HIS A O 1
ATOM 679 N N . ARG A 1 88 ? -10.503 -4.302 -2.021 1.00 87.81 88 ARG A N 1
ATOM 680 C CA . ARG A 1 88 ? -11.539 -4.658 -1.050 1.00 87.81 88 ARG A CA 1
ATOM 681 C C . ARG A 1 88 ? -11.462 -3.786 0.197 1.00 87.81 88 ARG A C 1
ATOM 683 O O . ARG A 1 88 ? -10.386 -3.493 0.708 1.00 87.81 88 ARG A O 1
ATOM 690 N N . ILE A 1 89 ? -12.634 -3.436 0.717 1.00 89.19 89 ILE A N 1
ATOM 691 C CA . ILE A 1 89 ? -12.810 -2.777 2.010 1.00 89.19 89 ILE A CA 1
ATOM 692 C C . ILE A 1 89 ? -13.653 -3.701 2.888 1.00 89.19 89 ILE A C 1
ATOM 694 O O . ILE A 1 89 ? -14.738 -4.112 2.475 1.00 89.19 89 ILE A O 1
ATOM 698 N N . THR A 1 90 ? -13.176 -4.004 4.093 1.00 89.00 90 THR A N 1
ATOM 699 C CA . THR A 1 90 ? -13.886 -4.846 5.063 1.00 89.00 90 THR A CA 1
ATOM 700 C C . THR A 1 90 ? -14.126 -4.049 6.339 1.00 89.00 90 THR A C 1
ATOM 702 O O . THR A 1 90 ? -13.196 -3.485 6.910 1.00 89.00 90 THR A O 1
ATOM 705 N N . ARG A 1 91 ? -15.378 -4.000 6.797 1.00 85.19 91 ARG A N 1
ATOM 706 C CA . ARG A 1 91 ? -15.764 -3.368 8.067 1.00 85.19 91 ARG A CA 1
ATOM 707 C C . ARG A 1 91 ? -15.960 -4.455 9.119 1.00 85.19 91 ARG A C 1
ATOM 709 O O . ARG A 1 91 ? -16.745 -5.374 8.898 1.00 85.19 91 ARG A O 1
ATOM 716 N N . LEU A 1 92 ? -15.244 -4.358 10.236 1.00 80.38 92 LEU A N 1
ATOM 717 C CA . LEU A 1 92 ? -15.276 -5.326 11.335 1.00 80.38 92 LEU A CA 1
ATOM 718 C C . LEU A 1 92 ? -15.500 -4.585 12.658 1.00 80.38 92 LEU A C 1
ATOM 720 O O . LEU A 1 92 ? -14.542 -4.184 13.313 1.00 80.38 92 LEU A O 1
ATOM 724 N N . ALA A 1 93 ? -16.763 -4.407 13.055 1.00 77.88 93 ALA A N 1
ATOM 725 C CA . ALA A 1 93 ? -17.152 -3.622 14.232 1.00 77.88 93 ALA A CA 1
ATOM 726 C C . ALA A 1 93 ? -16.524 -2.209 14.230 1.00 77.88 93 ALA A C 1
ATOM 728 O O . ALA A 1 93 ? -16.932 -1.359 13.442 1.00 77.88 93 ALA A O 1
ATOM 729 N N . GLU A 1 94 ? -15.517 -1.960 15.072 1.00 79.50 94 GLU A N 1
ATOM 730 C CA . GLU A 1 94 ? -14.804 -0.676 15.161 1.00 79.50 94 GLU A CA 1
ATOM 731 C C . GLU A 1 94 ? -13.595 -0.569 14.217 1.00 79.50 94 GLU A C 1
ATOM 733 O O . GLU A 1 94 ? -12.958 0.479 14.144 1.00 79.50 94 GLU A O 1
ATOM 738 N N . LEU A 1 95 ? -13.274 -1.640 13.490 1.00 85.50 95 LEU A N 1
ATOM 739 C CA . LEU A 1 95 ? -12.114 -1.738 12.611 1.00 85.50 95 LEU A CA 1
ATOM 740 C C . LEU A 1 95 ? -12.519 -1.569 11.146 1.00 85.50 95 LEU A C 1
ATOM 742 O O . LEU A 1 95 ? -13.545 -2.088 10.691 1.00 85.50 95 LEU A O 1
ATOM 746 N N . LEU A 1 96 ? -11.661 -0.899 10.385 1.00 90.50 96 LEU A N 1
ATOM 747 C CA . LEU A 1 96 ? -11.757 -0.821 8.933 1.00 90.50 96 LEU A CA 1
ATOM 748 C C . LEU A 1 96 ? -10.488 -1.405 8.317 1.00 90.50 96 LEU A C 1
ATOM 750 O O . LEU A 1 96 ? -9.399 -0.873 8.518 1.00 90.50 96 LEU A O 1
ATOM 754 N N . GLU A 1 97 ? -10.624 -2.484 7.554 1.00 94.00 97 GLU A N 1
ATOM 755 C CA . GLU A 1 97 ? -9.527 -3.049 6.779 1.00 94.00 97 GLU A CA 1
ATOM 756 C C . GLU A 1 97 ? -9.627 -2.627 5.314 1.00 94.00 97 GLU A C 1
ATOM 758 O O . GLU A 1 97 ? -10.642 -2.830 4.645 1.00 94.00 97 GLU A O 1
ATOM 763 N N . LEU A 1 98 ? -8.529 -2.091 4.804 1.00 92.88 98 LEU A N 1
ATOM 764 C CA . LEU A 1 98 ? -8.330 -1.715 3.419 1.00 92.88 98 LEU A CA 1
ATOM 765 C C . LEU A 1 98 ? -7.330 -2.699 2.809 1.00 92.88 98 LEU A C 1
ATOM 767 O O . LEU A 1 98 ? -6.184 -2.791 3.251 1.00 92.88 98 LEU A O 1
ATOM 771 N N . HIS A 1 99 ? -7.778 -3.479 1.834 1.00 93.62 99 HIS A N 1
ATOM 772 C CA . HIS A 1 99 ? -6.993 -4.540 1.211 1.00 93.62 99 HIS A CA 1
ATOM 773 C C . HIS A 1 99 ? -6.454 -4.041 -0.125 1.00 93.62 99 HIS A C 1
ATOM 775 O O . HIS A 1 99 ? -7.229 -3.700 -1.026 1.00 93.62 99 HIS A O 1
ATOM 781 N N . PHE A 1 100 ? -5.127 -4.006 -0.250 1.00 90.69 100 PHE A N 1
ATOM 782 C CA . PHE A 1 100 ? -4.446 -3.458 -1.414 1.00 90.69 100 PHE A CA 1
ATOM 783 C C . PHE A 1 100 ? -3.506 -4.460 -2.068 1.00 90.69 100 PHE A C 1
ATOM 785 O O . PHE A 1 100 ? -2.856 -5.263 -1.395 1.00 90.69 100 PHE A O 1
ATOM 792 N N . ILE A 1 101 ? -3.353 -4.325 -3.382 1.00 92.06 101 ILE A N 1
ATOM 793 C CA . ILE A 1 101 ? -2.140 -4.774 -4.061 1.00 92.06 101 ILE A CA 1
ATOM 794 C C . ILE A 1 101 ? -1.233 -3.565 -4.266 1.00 92.06 101 ILE A C 1
ATOM 796 O O . ILE A 1 101 ? -1.657 -2.568 -4.844 1.00 92.06 101 ILE A O 1
ATOM 800 N N . VAL A 1 102 ? 0.022 -3.672 -3.848 1.00 92.12 102 VAL A N 1
ATOM 801 C CA . VAL A 1 102 ? 1.070 -2.719 -4.204 1.00 92.12 102 VAL A CA 1
ATOM 802 C C . VAL A 1 102 ? 1.814 -3.232 -5.421 1.00 92.12 102 VAL A C 1
ATOM 804 O O . VAL A 1 102 ? 2.461 -4.276 -5.346 1.00 92.12 102 VAL A O 1
ATOM 807 N N . SER A 1 103 ? 1.747 -2.502 -6.527 1.00 90.75 103 SER A N 1
ATOM 808 C CA . SER A 1 103 ? 2.365 -2.906 -7.791 1.00 90.75 103 SER A CA 1
ATOM 809 C C . SER A 1 103 ? 3.469 -1.950 -8.204 1.00 90.75 103 SER A C 1
ATOM 811 O O . SER A 1 103 ? 3.342 -0.732 -8.079 1.00 90.75 103 SER A O 1
ATOM 813 N N . CYS A 1 104 ? 4.565 -2.527 -8.687 1.00 91.69 104 CYS A N 1
ATOM 814 C CA . CYS A 1 104 ? 5.768 -1.810 -9.078 1.00 91.69 104 CYS A CA 1
ATOM 815 C C . CYS A 1 104 ? 5.844 -1.721 -10.603 1.00 91.69 104 CYS A C 1
ATOM 817 O O . CYS A 1 104 ? 5.867 -2.744 -11.288 1.00 91.69 104 CYS A O 1
ATOM 819 N N . TRP A 1 105 ? 5.895 -0.500 -11.127 1.00 89.69 105 TRP A N 1
ATOM 820 C CA . TRP A 1 105 ? 5.924 -0.210 -12.557 1.00 89.69 105 TRP A CA 1
ATOM 821 C C . TRP A 1 105 ? 7.322 0.248 -12.947 1.00 89.69 105 TRP A C 1
ATOM 823 O O . TRP A 1 105 ? 7.651 1.429 -12.860 1.00 89.69 105 TRP A O 1
ATOM 833 N N . GLY A 1 106 ? 8.156 -0.697 -13.368 1.00 87.31 106 GLY A N 1
ATOM 834 C CA . GLY A 1 106 ? 9.491 -0.430 -13.887 1.00 87.31 106 GLY A CA 1
ATOM 835 C C . GLY A 1 106 ? 9.539 -0.563 -15.406 1.00 87.31 106 GLY A C 1
ATOM 836 O O . GLY A 1 106 ? 8.726 -1.244 -16.035 1.00 87.31 106 GLY A O 1
ATOM 837 N N . HIS A 1 107 ? 10.531 0.084 -16.005 1.00 87.38 107 HIS A N 1
ATOM 838 C CA . HIS A 1 107 ? 10.903 -0.135 -17.404 1.00 87.38 107 HIS A CA 1
ATOM 839 C C . HIS A 1 107 ? 11.665 -1.460 -17.598 1.00 87.38 107 HIS A C 1
ATOM 841 O O . HIS A 1 107 ? 11.710 -1.977 -18.712 1.00 87.38 107 HIS A O 1
ATOM 847 N N . ALA A 1 108 ? 12.214 -2.026 -16.520 1.00 89.12 108 ALA A N 1
ATOM 848 C CA . ALA A 1 108 ? 12.882 -3.322 -16.485 1.00 89.12 108 ALA A CA 1
ATOM 849 C C . ALA A 1 108 ? 12.601 -4.047 -15.152 1.00 89.12 108 ALA A C 1
ATOM 851 O O . ALA A 1 108 ? 12.198 -3.426 -14.166 1.00 89.12 108 ALA A O 1
ATOM 852 N N . SER A 1 109 ? 12.772 -5.373 -15.126 1.00 89.56 109 SER A N 1
ATOM 853 C CA . SER A 1 109 ? 12.399 -6.196 -13.965 1.00 89.56 109 SER A CA 1
ATOM 854 C C . SER A 1 109 ? 13.271 -5.946 -12.737 1.00 89.56 109 SER A C 1
ATOM 856 O O . SER A 1 109 ? 12.772 -5.998 -11.621 1.00 89.56 109 SER A O 1
ATOM 858 N N . ASP A 1 110 ? 14.560 -5.664 -12.915 1.00 91.56 110 ASP A N 1
ATOM 859 C CA . ASP A 1 110 ? 15.477 -5.283 -11.832 1.00 91.56 110 ASP A CA 1
ATOM 860 C C . ASP A 1 110 ? 14.992 -4.034 -11.084 1.00 91.56 110 ASP A C 1
ATOM 862 O O . ASP A 1 110 ? 14.992 -4.006 -9.851 1.00 91.56 110 ASP A O 1
ATOM 866 N N . VAL A 1 111 ? 14.486 -3.049 -11.826 1.00 90.62 111 VAL A N 1
ATOM 867 C CA . VAL A 1 111 ? 13.874 -1.840 -11.272 1.00 90.62 111 VAL A CA 1
ATOM 868 C C . VAL A 1 111 ? 12.612 -2.172 -10.473 1.00 90.62 111 VAL A C 1
ATOM 870 O O . VAL A 1 111 ? 12.436 -1.670 -9.361 1.00 90.62 111 VAL A O 1
ATOM 873 N N . GLU A 1 112 ? 11.755 -3.052 -10.999 1.00 92.06 112 GLU A N 1
ATOM 874 C CA . GLU A 1 112 ? 10.560 -3.523 -10.286 1.00 92.06 112 GLU A CA 1
ATOM 875 C C . GLU A 1 112 ? 10.936 -4.232 -8.973 1.00 92.06 112 GLU A C 1
ATOM 877 O O . GLU A 1 112 ? 10.366 -3.918 -7.926 1.00 92.06 112 GLU A O 1
ATOM 882 N N . TYR A 1 113 ? 11.925 -5.134 -8.998 1.00 93.06 113 TYR A N 1
ATOM 883 C CA . TYR A 1 113 ? 12.415 -5.841 -7.806 1.00 93.06 113 TYR A CA 1
ATOM 884 C C . TYR A 1 113 ? 12.982 -4.895 -6.755 1.00 93.06 113 TYR A C 1
ATOM 886 O O . TYR A 1 113 ? 12.694 -5.047 -5.565 1.00 93.06 113 TYR A O 1
ATOM 894 N N . MET A 1 114 ? 13.776 -3.915 -7.181 1.00 92.06 114 MET A N 1
ATOM 895 C CA . MET A 1 114 ? 14.351 -2.926 -6.280 1.00 92.06 114 MET A CA 1
ATOM 896 C C . MET A 1 114 ? 13.251 -2.090 -5.607 1.00 92.06 114 MET A C 1
ATOM 898 O O . MET A 1 114 ? 13.287 -1.910 -4.387 1.00 92.06 114 MET A O 1
ATOM 902 N N . LEU A 1 115 ? 12.245 -1.641 -6.367 1.00 91.12 115 LEU A N 1
ATOM 903 C CA . LEU A 1 115 ? 11.114 -0.884 -5.827 1.00 91.12 115 LEU A CA 1
ATOM 904 C C . LEU A 1 115 ? 10.293 -1.724 -4.837 1.00 91.12 115 LEU A C 1
ATOM 906 O O . LEU A 1 115 ? 10.008 -1.267 -3.732 1.00 91.12 115 LEU A O 1
ATOM 910 N N . ALA A 1 116 ? 9.979 -2.973 -5.187 1.00 93.56 116 ALA A N 1
ATOM 911 C CA . ALA A 1 116 ? 9.236 -3.884 -4.317 1.00 93.56 116 ALA A CA 1
ATOM 912 C C . ALA A 1 116 ? 9.989 -4.187 -3.012 1.00 93.56 116 ALA A C 1
ATOM 914 O O . ALA A 1 116 ? 9.386 -4.235 -1.934 1.00 93.56 116 ALA A O 1
ATOM 915 N N . GLY A 1 117 ? 11.312 -4.364 -3.098 1.00 93.81 117 GLY A N 1
ATOM 916 C CA . GLY A 1 117 ? 12.180 -4.546 -1.938 1.00 93.81 117 GLY A CA 1
ATOM 917 C C . GLY A 1 117 ? 12.211 -3.310 -1.040 1.00 93.81 117 GLY A C 1
ATOM 918 O O . GLY A 1 117 ? 12.130 -3.438 0.183 1.00 93.81 117 GLY A O 1
ATOM 919 N N . TRP A 1 118 ? 12.264 -2.115 -1.632 1.00 92.94 118 TRP A N 1
ATOM 920 C CA . TRP A 1 118 ? 12.207 -0.862 -0.883 1.00 92.94 118 TRP A CA 1
ATOM 921 C C . TRP A 1 118 ? 10.869 -0.679 -0.161 1.00 92.94 118 TRP A C 1
ATOM 923 O O . TRP A 1 118 ? 10.874 -0.488 1.053 1.00 92.94 118 TRP A O 1
ATOM 933 N N . VAL A 1 119 ? 9.737 -0.825 -0.863 1.00 92.56 119 VAL A N 1
ATOM 934 C CA . VAL A 1 119 ? 8.400 -0.721 -0.246 1.00 92.56 119 VAL A CA 1
ATOM 935 C C . VAL A 1 119 ? 8.253 -1.714 0.894 1.00 92.56 119 VAL A C 1
ATOM 937 O O . VAL A 1 119 ? 7.811 -1.348 1.980 1.00 92.56 119 VAL A O 1
ATOM 940 N N . THR A 1 120 ? 8.656 -2.966 0.659 1.00 94.44 120 THR A N 1
ATOM 941 C CA . THR A 1 120 ? 8.634 -4.003 1.692 1.00 94.44 120 THR A CA 1
ATOM 942 C C . THR A 1 120 ? 9.406 -3.547 2.925 1.00 94.44 120 THR A C 1
ATOM 944 O O . THR A 1 120 ? 8.868 -3.584 4.025 1.00 94.44 120 THR A O 1
ATOM 947 N N . SER A 1 121 ? 10.642 -3.078 2.739 1.00 93.88 121 SER A N 1
ATOM 948 C CA . SER A 1 121 ? 11.492 -2.614 3.835 1.00 93.88 121 SER A CA 1
ATOM 949 C C . SER A 1 121 ? 10.857 -1.461 4.615 1.00 93.88 121 SER A C 1
ATOM 951 O O . SER A 1 121 ? 10.907 -1.474 5.841 1.00 93.88 121 SER A O 1
ATOM 953 N N . GLU A 1 122 ? 10.278 -0.462 3.945 1.00 92.81 122 GLU A N 1
ATOM 954 C CA . GLU A 1 122 ? 9.680 0.684 4.642 1.00 92.81 122 GLU A CA 1
ATOM 955 C C . GLU A 1 122 ? 8.415 0.292 5.413 1.00 92.81 122 GLU A C 1
ATOM 957 O O . GLU A 1 122 ? 8.297 0.620 6.593 1.00 92.81 122 GLU A O 1
ATOM 962 N N . LEU A 1 123 ? 7.512 -0.471 4.792 1.00 92.75 123 LEU A N 1
ATOM 963 C CA . LEU A 1 123 ? 6.260 -0.883 5.432 1.00 92.75 123 LEU A CA 1
ATOM 964 C C . LEU A 1 123 ? 6.476 -1.902 6.562 1.00 92.75 123 LEU A C 1
ATOM 966 O O . LEU A 1 123 ? 5.726 -1.904 7.531 1.00 92.75 123 LEU A O 1
ATOM 970 N N . GLU A 1 124 ? 7.497 -2.759 6.474 1.00 92.12 124 GLU A N 1
ATOM 971 C CA . GLU A 1 124 ? 7.811 -3.721 7.542 1.00 92.12 124 GLU A CA 1
ATOM 972 C C . GLU A 1 124 ? 8.600 -3.088 8.698 1.00 92.12 124 GLU A C 1
ATOM 974 O O . GLU A 1 124 ? 8.438 -3.500 9.846 1.00 92.12 124 GLU A O 1
ATOM 979 N N . ARG A 1 125 ? 9.436 -2.071 8.434 1.00 93.06 125 ARG A N 1
ATOM 980 C CA . ARG A 1 125 ? 10.146 -1.325 9.493 1.00 93.06 125 ARG A CA 1
ATOM 981 C C . ARG A 1 125 ? 9.243 -0.348 10.231 1.00 93.06 125 ARG A C 1
ATOM 983 O O . ARG A 1 125 ? 9.482 -0.070 11.405 1.00 93.06 125 ARG A O 1
ATOM 990 N N . THR A 1 126 ? 8.236 0.185 9.551 1.00 92.88 126 THR A N 1
ATOM 991 C CA . THR A 1 126 ? 7.279 1.136 10.117 1.00 92.88 126 THR A CA 1
ATOM 992 C C . THR A 1 126 ? 5.860 0.649 9.821 1.00 92.88 126 THR A C 1
ATOM 994 O O . THR A 1 126 ? 5.162 1.225 8.990 1.00 92.88 126 THR A O 1
ATOM 997 N N . PRO A 1 127 ? 5.418 -0.433 10.494 1.00 93.69 127 PRO A N 1
ATOM 998 C CA . PRO A 1 127 ? 4.100 -1.020 10.266 1.00 93.69 127 PRO A CA 1
ATOM 999 C C . PRO A 1 127 ? 2.967 -0.162 10.837 1.00 93.69 127 PRO A C 1
ATOM 1001 O O . PRO A 1 127 ? 1.807 -0.433 10.564 1.00 93.69 127 PRO A O 1
ATOM 1004 N N . VAL A 1 128 ? 3.273 0.858 11.640 1.00 95.06 128 VAL A N 1
ATOM 1005 C CA . VAL A 1 128 ? 2.306 1.852 12.114 1.00 95.06 128 VAL A CA 1
ATOM 1006 C C . VAL A 1 128 ? 2.599 3.157 11.394 1.00 95.06 128 VAL A C 1
ATOM 1008 O O . VAL A 1 128 ? 3.674 3.727 11.584 1.00 95.06 128 VAL A O 1
ATOM 1011 N N . ILE A 1 129 ? 1.664 3.618 10.564 1.00 94.00 129 ILE A N 1
ATOM 1012 C CA . ILE A 1 129 ? 1.806 4.897 9.870 1.00 94.00 129 ILE A CA 1
ATOM 1013 C C . ILE A 1 129 ? 1.658 6.027 10.896 1.00 94.00 129 ILE A C 1
ATOM 1015 O O . ILE A 1 129 ? 0.664 6.034 11.630 1.00 94.00 129 ILE A O 1
ATOM 1019 N N . PRO A 1 130 ? 2.619 6.968 10.968 1.00 92.81 130 PRO A N 1
ATOM 1020 C CA . PRO A 1 130 ? 2.555 8.064 11.927 1.00 92.81 130 PRO A CA 1
ATOM 1021 C C . PRO A 1 130 ? 1.276 8.904 11.785 1.00 92.81 130 PRO A C 1
ATOM 1023 O O . PRO A 1 130 ? 0.746 9.093 10.685 1.00 92.81 130 PRO A O 1
ATOM 1026 N N . ALA A 1 131 ? 0.767 9.388 12.919 1.00 90.38 131 ALA A N 1
ATOM 1027 C CA . ALA A 1 131 ? -0.537 10.042 13.032 1.00 90.38 131 ALA A CA 1
ATOM 1028 C C . ALA A 1 131 ? -0.659 11.299 12.150 1.00 90.38 131 ALA A C 1
ATOM 1030 O O . ALA A 1 131 ? -1.731 11.558 11.599 1.00 90.38 131 ALA A O 1
ATOM 1031 N N . GLU A 1 132 ? 0.439 12.024 11.936 1.00 90.94 132 GLU A N 1
ATOM 1032 C CA . GLU A 1 132 ? 0.499 13.232 11.109 1.00 90.94 132 GLU A CA 1
ATOM 1033 C C . GLU A 1 132 ? 0.109 12.992 9.637 1.00 90.94 132 GLU A C 1
ATOM 1035 O O . GLU A 1 132 ? -0.396 13.893 8.960 1.00 90.94 132 GLU A O 1
ATOM 1040 N N . TYR A 1 133 ? 0.269 11.762 9.137 1.00 90.19 133 TYR A N 1
ATOM 1041 C CA . TYR A 1 133 ? -0.095 11.402 7.764 1.00 90.19 133 TYR A CA 1
ATOM 1042 C C . TYR A 1 133 ? -1.584 11.072 7.604 1.00 90.19 133 TYR A C 1
ATOM 1044 O O . TYR A 1 133 ? -2.096 11.079 6.483 1.00 90.19 133 TYR A O 1
ATOM 1052 N N . PHE A 1 134 ? -2.297 10.790 8.699 1.00 86.62 134 PHE A N 1
ATOM 1053 C CA . PHE A 1 134 ? -3.658 10.249 8.660 1.00 86.62 134 PHE A CA 1
ATOM 1054 C C . PHE A 1 134 ? -4.599 10.886 9.696 1.00 86.62 134 PHE A C 1
ATOM 1056 O O . PHE A 1 134 ? -5.568 11.550 9.327 1.00 86.62 134 PHE A O 1
ATOM 1063 N N . ALA A 1 135 ? -4.323 10.695 10.984 1.00 79.25 135 ALA A N 1
ATOM 1064 C CA . ALA A 1 135 ? -5.191 11.070 12.099 1.00 79.25 135 ALA A CA 1
ATOM 1065 C C . ALA A 1 135 ? -5.394 12.590 12.206 1.00 79.25 135 ALA A C 1
ATOM 1067 O O . ALA A 1 135 ? -6.529 13.060 12.347 1.00 79.25 135 ALA A O 1
ATOM 1068 N N . ASP A 1 136 ? -4.321 13.368 12.041 1.00 79.44 136 ASP A N 1
ATOM 1069 C CA . ASP A 1 136 ? -4.372 14.835 12.111 1.00 79.44 136 ASP A CA 1
ATOM 1070 C C . ASP A 1 136 ? -5.253 15.432 11.004 1.00 79.44 136 ASP A C 1
ATOM 1072 O O . ASP A 1 136 ? -5.959 16.418 11.218 1.00 79.44 136 ASP A O 1
ATOM 1076 N N . ARG A 1 137 ? -5.297 14.786 9.831 1.00 79.56 137 ARG A N 1
ATOM 1077 C CA . ARG A 1 137 ? -6.124 15.207 8.685 1.00 79.56 137 ARG A CA 1
ATOM 1078 C C . ARG A 1 137 ? -7.614 14.982 8.909 1.00 79.56 137 ARG A C 1
ATOM 1080 O O . ARG A 1 137 ? -8.438 15.680 8.319 1.00 79.56 137 ARG A O 1
ATOM 1087 N N . LEU A 1 138 ? -7.959 14.009 9.746 1.00 77.06 138 LEU A N 1
ATOM 1088 C CA . LEU A 1 138 ? -9.334 13.769 10.177 1.00 77.06 138 LEU A CA 1
ATOM 1089 C C . LEU A 1 138 ? -9.694 14.584 11.424 1.00 77.06 138 LEU A C 1
ATOM 1091 O O . LEU A 1 138 ? -10.867 14.624 11.785 1.00 77.06 138 LEU A O 1
ATOM 1095 N N . ALA A 1 139 ? -8.716 15.244 12.059 1.00 75.56 139 ALA A N 1
ATOM 1096 C CA . ALA A 1 139 ? -8.832 15.804 13.403 1.00 75.56 139 ALA A CA 1
ATOM 1097 C C . ALA A 1 139 ? -9.281 14.751 14.439 1.00 75.56 139 ALA A C 1
ATOM 1099 O O . ALA A 1 139 ? -10.022 15.057 15.375 1.00 75.56 139 ALA A O 1
ATOM 1100 N N . VAL A 1 140 ? -8.834 13.500 14.265 1.00 71.00 140 VAL A N 1
ATOM 1101 C CA . VAL A 1 140 ? -9.164 12.372 15.146 1.00 71.00 140 VAL A CA 1
ATOM 1102 C C . VAL A 1 140 ? -7.873 11.749 15.666 1.00 71.00 140 VAL A C 1
ATOM 1104 O O . VAL A 1 140 ? -7.325 10.837 15.058 1.00 71.00 140 VAL A O 1
ATOM 1107 N N . SER A 1 141 ? -7.400 12.213 16.823 1.00 67.38 141 SER A N 1
ATOM 1108 C CA . SER A 1 141 ? -6.158 11.734 17.455 1.00 67.38 141 SER A CA 1
ATOM 1109 C C . SER A 1 141 ? -6.251 10.322 18.046 1.00 67.38 141 SER A C 1
ATOM 1111 O O . SER A 1 141 ? -5.255 9.775 18.511 1.00 67.38 141 SER A O 1
ATOM 1113 N N . THR A 1 142 ? -7.443 9.729 18.052 1.00 82.12 142 THR A N 1
ATOM 1114 C CA . THR A 1 142 ? -7.719 8.425 18.661 1.00 82.12 142 THR A CA 1
ATOM 1115 C C . THR A 1 142 ? -7.722 7.279 17.656 1.00 82.12 142 THR A C 1
ATOM 1117 O O . THR A 1 142 ? -8.158 6.191 18.014 1.00 82.12 142 THR A O 1
ATOM 1120 N N . LEU A 1 143 ? -7.271 7.484 16.415 1.00 87.50 143 LEU A N 1
ATOM 1121 C CA . LEU A 1 143 ? -7.175 6.424 15.410 1.00 87.50 143 LEU A CA 1
ATOM 1122 C C . LEU A 1 143 ? -5.721 6.082 15.089 1.00 87.50 143 LEU A C 1
ATOM 1124 O O . LEU A 1 143 ? -4.860 6.954 15.000 1.00 87.50 143 LEU A O 1
ATOM 1128 N N . GLU A 1 144 ? -5.478 4.801 14.841 1.00 91.62 144 GLU A N 1
ATOM 1129 C CA . GLU A 1 144 ? -4.199 4.251 14.412 1.00 91.62 144 GLU A CA 1
ATOM 1130 C C . GLU A 1 144 ? -4.356 3.578 13.042 1.00 91.62 144 GLU A C 1
ATOM 1132 O O . GLU A 1 144 ? -5.345 2.882 12.798 1.00 91.62 144 GLU A O 1
ATOM 1137 N N . LEU A 1 145 ? -3.372 3.766 12.157 1.00 93.88 145 LEU A N 1
ATOM 1138 C CA . LEU A 1 145 ? -3.299 3.123 10.845 1.00 93.88 145 LEU A CA 1
ATOM 1139 C C . LEU A 1 145 ? -2.135 2.124 10.826 1.00 93.88 145 LEU A C 1
ATOM 1141 O O . LEU A 1 145 ? -0.969 2.511 10.754 1.00 93.88 145 LEU A O 1
ATOM 1145 N N . LYS A 1 146 ? -2.455 0.830 10.872 1.00 95.25 146 LYS A N 1
ATOM 1146 C CA . LYS A 1 146 ? -1.479 -0.271 10.827 1.00 95.25 146 LYS A CA 1
ATOM 1147 C C . LYS A 1 146 ? -1.429 -0.894 9.448 1.00 95.25 146 LYS A C 1
ATOM 1149 O O . LYS A 1 146 ? -2.473 -1.160 8.873 1.00 95.25 146 LYS A O 1
ATOM 1154 N N . ILE A 1 147 ? -0.249 -1.218 8.947 1.00 95.62 147 ILE A N 1
ATOM 1155 C CA . ILE A 1 147 ? -0.039 -1.924 7.687 1.00 95.62 147 ILE A CA 1
ATOM 1156 C C . ILE A 1 147 ? 0.669 -3.243 7.959 1.00 95.62 147 ILE A C 1
ATOM 1158 O O . ILE A 1 147 ? 1.631 -3.321 8.720 1.00 95.62 147 ILE A O 1
ATOM 1162 N N . ARG A 1 148 ? 0.195 -4.294 7.295 1.00 95.50 148 ARG A N 1
ATOM 1163 C CA . ARG A 1 148 ? 0.800 -5.626 7.325 1.00 95.50 148 ARG A CA 1
ATOM 1164 C C . ARG A 1 148 ? 0.696 -6.290 5.964 1.00 95.50 148 ARG A C 1
ATOM 1166 O O . ARG A 1 148 ? -0.187 -5.955 5.173 1.00 95.50 148 ARG A O 1
ATOM 1173 N N . ARG A 1 149 ? 1.557 -7.273 5.706 1.00 95.25 149 ARG A N 1
ATOM 1174 C CA . ARG A 1 149 ? 1.382 -8.145 4.542 1.00 95.25 149 ARG A CA 1
ATOM 1175 C C . ARG A 1 149 ? 0.076 -8.932 4.646 1.00 95.25 149 ARG A C 1
ATOM 1177 O O . ARG A 1 149 ? -0.358 -9.312 5.736 1.00 95.25 149 ARG A O 1
ATOM 1184 N N . SER A 1 150 ? -0.542 -9.131 3.491 1.00 94.62 150 SER A N 1
ATOM 1185 C CA . SER A 1 150 ? -1.714 -9.981 3.314 1.00 94.62 150 SER A CA 1
ATOM 1186 C C . SER A 1 150 ? -1.273 -11.377 2.883 1.00 94.62 150 SER A C 1
ATOM 1188 O O . SER A 1 150 ? -0.320 -11.509 2.115 1.00 94.62 150 SER A O 1
ATOM 1190 N N . ASP A 1 151 ? -2.020 -12.398 3.297 1.00 92.88 151 ASP A N 1
ATOM 1191 C CA . ASP A 1 151 ? -1.859 -13.772 2.799 1.00 92.88 151 ASP A CA 1
ATOM 1192 C C . ASP A 1 151 ? -2.521 -13.974 1.422 1.00 92.88 151 ASP A C 1
ATOM 1194 O O . ASP A 1 151 ? -2.499 -15.065 0.849 1.00 92.88 151 ASP A O 1
ATOM 1198 N N . GLU A 1 152 ? -3.140 -12.924 0.875 1.00 93.19 152 GLU A N 1
ATOM 1199 C CA . GLU A 1 152 ? -3.715 -12.946 -0.463 1.00 93.19 152 GLU A CA 1
ATOM 1200 C C . GLU A 1 152 ? -2.640 -13.121 -1.538 1.00 93.19 152 GLU A C 1
ATOM 1202 O O . GLU A 1 152 ? -1.634 -12.413 -1.585 1.00 93.19 152 GLU A O 1
ATOM 1207 N N . ASP A 1 153 ? -2.902 -14.022 -2.482 1.00 92.00 153 ASP A N 1
ATOM 1208 C CA . ASP A 1 153 ? -2.065 -14.196 -3.664 1.00 92.00 153 ASP A CA 1
ATOM 1209 C C . ASP A 1 153 ? -2.233 -12.991 -4.607 1.00 92.00 153 ASP A C 1
ATOM 1211 O O . ASP A 1 153 ? -3.227 -12.892 -5.338 1.00 92.00 153 ASP A O 1
ATOM 1215 N N . ALA A 1 154 ? -1.236 -12.099 -4.618 1.00 91.31 154 ALA A N 1
ATOM 1216 C CA . ALA A 1 154 ? -1.224 -10.883 -5.434 1.00 91.31 154 ALA A CA 1
ATOM 1217 C C . ALA A 1 154 ? -1.492 -11.170 -6.918 1.00 91.31 154 ALA A C 1
ATOM 1219 O O . ALA A 1 154 ? -2.140 -10.377 -7.598 1.00 91.31 154 ALA A O 1
ATOM 1220 N N . ARG A 1 155 ? -1.054 -12.327 -7.436 1.00 90.00 155 ARG A N 1
ATOM 1221 C CA . ARG A 1 155 ? -1.275 -12.708 -8.836 1.00 90.00 155 ARG A CA 1
ATOM 1222 C C . ARG A 1 155 ? -2.740 -13.021 -9.115 1.00 90.00 155 ARG A C 1
ATOM 1224 O O . ARG A 1 155 ? -3.218 -12.736 -10.214 1.00 90.00 155 ARG A O 1
ATOM 1231 N N . LYS A 1 156 ? -3.440 -13.647 -8.167 1.00 90.25 156 LYS A N 1
ATOM 1232 C CA . LYS A 1 156 ? -4.876 -13.925 -8.307 1.00 90.25 156 LYS A CA 1
ATOM 1233 C C . LYS A 1 156 ? -5.673 -12.635 -8.246 1.00 90.25 156 LYS A C 1
ATOM 1235 O O . LYS A 1 156 ? -6.499 -12.423 -9.126 1.00 90.25 156 LYS A O 1
ATOM 1240 N N . VAL A 1 157 ? -5.378 -11.774 -7.273 1.00 89.25 157 VAL A N 1
ATOM 1241 C CA . VAL A 1 157 ? -6.073 -10.488 -7.145 1.00 89.25 157 VAL A CA 1
ATOM 1242 C C . VAL A 1 157 ? -5.804 -9.616 -8.378 1.00 89.25 157 VAL A C 1
ATOM 1244 O O . VAL A 1 157 ? -6.751 -9.091 -8.949 1.00 89.25 157 VAL A O 1
ATOM 1247 N N . TRP A 1 158 ? -4.564 -9.561 -8.887 1.00 87.06 158 TRP A N 1
ATOM 1248 C CA . TRP A 1 158 ? -4.225 -8.824 -10.115 1.00 87.06 158 TRP A CA 1
ATOM 1249 C C . TRP A 1 158 ? -5.107 -9.228 -11.300 1.00 87.06 158 TRP A C 1
ATOM 1251 O O . TRP A 1 158 ? -5.715 -8.379 -11.939 1.00 87.06 158 TRP A O 1
ATOM 1261 N N . LYS A 1 159 ? -5.243 -10.538 -11.546 1.00 86.38 159 LYS A N 1
ATOM 1262 C CA . LYS A 1 159 ? -6.100 -11.069 -12.619 1.00 86.38 159 LYS A CA 1
ATOM 1263 C C . LYS A 1 159 ? -7.585 -10.745 -12.443 1.00 86.38 159 LYS A C 1
ATOM 1265 O O . LYS A 1 159 ? -8.328 -10.855 -13.408 1.00 86.38 159 LYS A O 1
ATOM 1270 N N . MET A 1 160 ? -8.026 -10.444 -11.223 1.00 83.94 160 MET A N 1
ATOM 1271 C CA . MET A 1 160 ? -9.413 -10.071 -10.951 1.00 83.94 160 MET A CA 1
ATOM 1272 C C . MET A 1 160 ? -9.671 -8.581 -11.175 1.00 83.94 160 MET A C 1
ATOM 1274 O O . MET A 1 160 ? -10.788 -8.224 -11.532 1.00 83.94 160 MET A O 1
ATOM 1278 N N . VAL A 1 161 ? -8.677 -7.722 -10.934 1.00 77.94 161 VAL A N 1
ATOM 1279 C CA . VAL A 1 161 ? -8.870 -6.261 -10.918 1.00 77.94 161 VAL A CA 1
A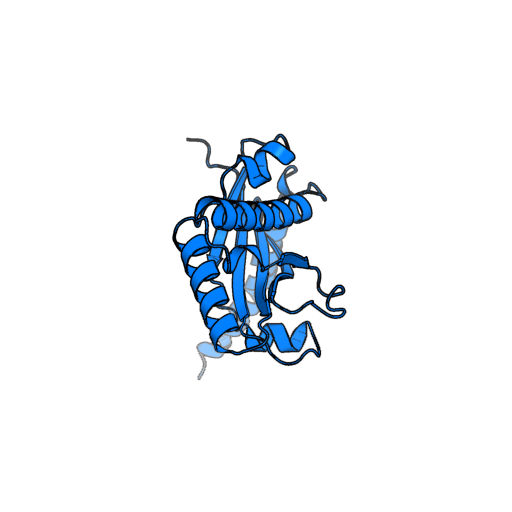TOM 1280 C C . VAL A 1 161 ? -8.423 -5.563 -12.198 1.00 77.94 161 VAL A C 1
ATOM 1282 O O . VAL A 1 161 ? -8.772 -4.405 -12.397 1.00 77.94 161 VAL A O 1
ATOM 1285 N N . THR A 1 162 ? -7.637 -6.223 -13.055 1.00 78.19 162 THR A N 1
ATOM 1286 C CA . THR A 1 162 ? -7.117 -5.603 -14.277 1.00 78.19 162 THR A CA 1
ATOM 1287 C C . THR A 1 162 ? -6.770 -6.608 -15.372 1.00 78.19 162 THR A C 1
ATOM 1289 O O . THR A 1 162 ? -6.328 -7.724 -15.102 1.00 78.19 162 THR A O 1
ATOM 1292 N N . ASP A 1 163 ? -6.886 -6.155 -16.621 1.00 80.69 163 ASP A N 1
ATOM 1293 C CA . ASP A 1 163 ? -6.411 -6.864 -17.816 1.00 80.69 163 ASP A CA 1
ATOM 1294 C C . ASP A 1 163 ? -4.962 -6.494 -18.193 1.00 80.69 163 ASP A C 1
ATOM 1296 O O . ASP A 1 163 ? -4.415 -6.989 -19.182 1.00 80.69 163 ASP A O 1
ATOM 1300 N N . GLN A 1 164 ? -4.315 -5.607 -17.427 1.00 81.88 164 GLN A N 1
ATOM 1301 C CA . GLN A 1 164 ? -2.926 -5.218 -17.667 1.00 81.88 164 GLN A CA 1
ATOM 1302 C C . GLN A 1 164 ? -1.969 -6.413 -17.488 1.00 81.88 164 GLN A C 1
ATOM 1304 O O . GLN A 1 164 ? -2.208 -7.289 -16.645 1.00 81.88 164 GLN A O 1
ATOM 1309 N N . PRO A 1 165 ? -0.835 -6.449 -18.218 1.00 85.62 165 PRO A N 1
ATOM 1310 C CA . PRO A 1 165 ? 0.203 -7.448 -17.990 1.00 85.62 165 PRO A CA 1
ATOM 1311 C C . PRO A 1 165 ? 0.635 -7.469 -16.524 1.00 85.62 165 PRO A C 1
ATOM 1313 O O . PRO A 1 165 ? 0.863 -6.415 -15.932 1.00 85.62 165 PRO A O 1
ATOM 1316 N N . LEU A 1 166 ? 0.760 -8.670 -15.953 1.00 84.94 166 LEU A N 1
ATOM 1317 C CA . LEU A 1 166 ? 1.156 -8.852 -14.559 1.00 84.94 166 LEU A CA 1
ATOM 1318 C C . LEU A 1 166 ? 2.461 -8.113 -14.260 1.00 84.94 166 LEU A C 1
ATOM 1320 O O . LEU A 1 166 ? 3.493 -8.398 -14.867 1.00 84.94 166 LEU A O 1
ATOM 1324 N N . ARG A 1 167 ? 2.398 -7.211 -13.282 1.00 87.62 167 ARG A N 1
ATOM 1325 C CA . ARG A 1 167 ? 3.556 -6.531 -12.699 1.00 87.62 167 ARG A CA 1
ATOM 1326 C C . ARG A 1 167 ? 3.963 -7.183 -11.392 1.00 87.62 167 ARG A C 1
ATOM 1328 O O . ARG A 1 167 ? 3.133 -7.821 -10.734 1.00 87.62 167 ARG A O 1
ATOM 1335 N N . LEU A 1 168 ? 5.220 -6.994 -10.988 1.00 92.25 168 LEU A N 1
ATOM 1336 C CA . LEU A 1 168 ? 5.648 -7.396 -9.653 1.00 92.25 168 LEU A CA 1
ATOM 1337 C C . LEU A 1 168 ? 4.775 -6.682 -8.618 1.00 92.25 168 LEU A C 1
ATOM 1339 O O . LEU A 1 168 ? 4.698 -5.454 -8.586 1.00 92.25 168 LEU A O 1
ATOM 1343 N N . SER A 1 169 ? 4.079 -7.482 -7.819 1.00 92.62 169 SER A N 1
ATOM 1344 C CA . SER A 1 169 ? 2.996 -7.022 -6.966 1.00 92.62 169 SER A CA 1
ATOM 1345 C C . SER A 1 169 ? 3.027 -7.731 -5.621 1.00 92.62 169 SER A C 1
ATOM 1347 O O . SER A 1 169 ? 3.336 -8.922 -5.553 1.00 92.62 169 SER A O 1
ATOM 1349 N N . LEU A 1 170 ? 2.688 -7.003 -4.563 1.00 94.81 170 LEU A N 1
ATOM 1350 C CA . LEU A 1 170 ? 2.677 -7.467 -3.178 1.00 94.81 170 LEU A CA 1
ATOM 1351 C C . LEU A 1 170 ? 1.308 -7.183 -2.561 1.00 94.81 170 LEU A C 1
ATOM 1353 O O . LEU A 1 170 ? 0.747 -6.118 -2.792 1.00 94.81 170 LEU A O 1
ATOM 1357 N N . SER A 1 171 ? 0.783 -8.095 -1.751 1.00 95.19 171 SER A N 1
ATOM 1358 C CA . SER A 1 171 ? -0.514 -7.900 -1.096 1.00 95.19 171 SER A CA 1
ATOM 1359 C C . SER A 1 171 ? -0.334 -7.335 0.313 1.00 95.19 171 SER A C 1
ATOM 1361 O O . SER A 1 171 ? 0.464 -7.856 1.098 1.00 95.19 171 SER A O 1
ATOM 1363 N N . TYR A 1 172 ? -1.105 -6.305 0.656 1.00 95.88 172 TYR A N 1
ATOM 1364 C CA . TYR A 1 172 ? -1.073 -5.641 1.961 1.00 95.88 172 TYR A CA 1
ATOM 1365 C C . TYR A 1 172 ? -2.482 -5.373 2.490 1.00 95.88 172 TYR A C 1
ATOM 1367 O O . TYR A 1 172 ? -3.437 -5.219 1.730 1.00 95.88 172 TYR A O 1
ATOM 1375 N N . ILE A 1 173 ? -2.593 -5.291 3.813 1.00 95.94 173 ILE A N 1
ATOM 1376 C CA . ILE A 1 173 ? -3.801 -4.865 4.517 1.00 95.94 173 ILE A CA 1
ATOM 1377 C C . ILE A 1 173 ? -3.425 -3.672 5.382 1.00 95.94 173 ILE A C 1
ATOM 1379 O O . ILE A 1 173 ? -2.517 -3.777 6.210 1.00 95.94 173 ILE A O 1
ATOM 1383 N N . ALA A 1 174 ? -4.134 -2.559 5.202 1.00 95.31 174 ALA A N 1
ATOM 1384 C CA . ALA A 1 174 ? -4.101 -1.443 6.131 1.00 95.31 174 ALA A CA 1
ATOM 1385 C C . ALA A 1 174 ? -5.328 -1.511 7.047 1.00 95.31 174 ALA A C 1
ATOM 1387 O O . ALA A 1 174 ? -6.458 -1.555 6.575 1.00 95.31 174 ALA A O 1
ATOM 1388 N N . THR A 1 175 ? -5.113 -1.564 8.354 1.00 94.69 175 THR A N 1
ATOM 1389 C CA . THR A 1 175 ? -6.154 -1.609 9.381 1.00 94.69 175 THR A CA 1
ATOM 1390 C C . THR A 1 175 ? -6.218 -0.264 10.079 1.00 94.69 175 THR A C 1
ATOM 1392 O O . THR A 1 175 ? -5.220 0.188 10.638 1.00 94.69 175 THR A O 1
ATOM 1395 N N . ILE A 1 176 ? -7.393 0.350 10.067 1.00 92.44 176 ILE A N 1
ATOM 1396 C CA . ILE A 1 176 ? -7.699 1.541 10.849 1.00 92.44 176 ILE A CA 1
ATOM 1397 C C . ILE A 1 176 ? -8.472 1.092 12.080 1.00 92.44 176 ILE A C 1
ATOM 1399 O O . ILE A 1 176 ? -9.486 0.399 11.958 1.00 92.44 176 ILE A O 1
ATOM 1403 N N . ALA A 1 177 ? -7.979 1.475 13.251 1.00 90.38 177 ALA A N 1
ATOM 1404 C CA . ALA A 1 177 ? -8.525 1.065 14.535 1.00 90.38 177 ALA A CA 1
ATOM 1405 C C . ALA A 1 177 ? -8.498 2.224 15.534 1.00 90.38 177 ALA A C 1
ATOM 1407 O O . ALA A 1 177 ? -7.591 3.055 15.456 1.00 90.38 177 ALA A O 1
ATOM 1408 N N . PRO A 1 178 ? -9.420 2.273 16.507 1.00 85.44 178 PRO A N 1
ATOM 1409 C CA . PRO A 1 178 ? -9.243 3.110 17.682 1.00 85.44 178 PRO A CA 1
ATOM 1410 C C . PRO A 1 178 ? -7.955 2.743 18.431 1.00 85.44 178 PRO A C 1
ATOM 1412 O O . PRO A 1 178 ? -7.625 1.565 18.587 1.00 85.44 178 PRO A O 1
ATOM 1415 N N . VAL A 1 179 ? -7.240 3.752 18.922 1.00 81.62 179 VAL A N 1
ATOM 1416 C CA . VAL A 1 179 ? -6.144 3.574 19.874 1.00 81.62 179 VAL A CA 1
ATOM 1417 C C . VAL A 1 179 ? -6.759 3.029 21.168 1.00 81.62 179 VAL A C 1
ATOM 1419 O O . VAL A 1 179 ? -7.681 3.658 21.696 1.00 81.62 179 VAL A O 1
ATOM 1422 N N . PRO A 1 180 ? -6.290 1.882 21.695 1.00 71.69 180 PRO A N 1
ATOM 1423 C CA . PRO A 1 180 ? -6.803 1.346 22.948 1.00 71.69 180 PRO A CA 1
ATOM 1424 C C . PRO A 1 180 ? -6.657 2.385 24.063 1.00 71.69 180 PRO A C 1
ATOM 1426 O O . PRO A 1 180 ? -5.556 2.872 24.320 1.00 71.69 180 PRO A O 1
ATOM 1429 N N . SER A 1 181 ? -7.760 2.735 24.723 1.00 63.22 181 SER A N 1
ATOM 1430 C CA . SER A 1 181 ? -7.709 3.521 25.955 1.00 63.22 181 SER A CA 1
ATOM 1431 C C . SER A 1 181 ? -6.959 2.715 27.021 1.00 63.22 181 SER A C 1
ATOM 1433 O O . SER A 1 181 ? -7.334 1.572 27.284 1.00 63.22 181 SER A O 1
ATOM 1435 N N . ALA A 1 182 ? -5.882 3.302 27.554 1.00 52.38 182 ALA A N 1
ATOM 1436 C CA . ALA A 1 182 ? -5.005 2.715 28.569 1.00 52.38 182 ALA A CA 1
ATOM 1437 C C . ALA A 1 182 ? -5.724 2.404 29.890 1.00 52.38 182 ALA A C 1
ATOM 1439 O O . ALA A 1 182 ? -6.673 3.145 30.237 1.00 52.38 182 ALA A O 1
#